Protein AF-A0A958QYK5-F1 (afdb_monomer)

Mean predicted aligned error: 6.29 Å

Solvent-accessible surface area (backbone atoms only — not comparable to full-atom values): 9283 Å² total; per-residue (Å²): 86,61,74,40,81,44,52,81,91,51,65,75,48,73,83,27,44,35,35,39,32,43,35,61,93,49,21,64,56,36,50,57,50,22,58,61,53,71,42,47,59,63,51,57,75,67,54,76,79,84,75,78,52,71,69,56,51,52,52,34,60,76,68,68,54,88,70,70,90,62,78,86,61,58,76,72,71,45,67,45,77,42,82,31,55,90,69,42,63,26,51,29,38,37,34,41,41,82,66,96,46,67,66,59,46,50,51,50,51,49,55,52,39,53,75,68,66,56,61,30,28,31,40,44,34,32,60,92,42,53,70,68,58,49,65,68,65,47,94,70,77,74,48,96,50,53,34,36,40,29,71,33,86,71,75,86,93,130

Secondary structure (DSSP, 8-state):
--EEEEPGGGTT-S--SEEEE--TTT-HHHHHHHHHTTTHHHHHHTPPPPPPPHHHHHHHHHTT--------S-GGGSPEEEE-TTTSSSSEEEEPPP-SSHHHHHHHHHHHHHHTTS--EEEE--TT--HHHHHHH-S-S--SS-EEEE--S-----

Sequence (158 aa):
MAIQKLSQASAFGVGASLWVLPPLQLSAWTRKLDWYLNFQISRANSHPTPKLSPTLNEIVERNGIYSLPLAKSKPEEQPLLISSHTHLPNRMTLILPPFAEGSAWIHSCHDYWDKLGRMSARFFLPATLTIDQFVKDWPEPQSSIEISLVSDMITSQS

Foldseek 3Di:
DDAAEDEPVCQQPADAQEEEEEDPVQFPVVVVVCVLVVVPRVCQLVDAQDDDDPVVVVVCVVVVVVDDVRPPDDSLQDKDKAQCVVRGNHRIYIYHHDDDDQLVVLVVVVVVCVVVPVAAYEYEGGQVDDPVNSQVSRPDPDDPHYYYYYYGPDDDDD

Radius of gyration: 18.16 Å; Cα contacts (8 Å, |Δi|>4): 240; chains: 1; bounding box: 46×37×54 Å

Nearest PDB structures (foldseek):
  5qhw-assembly1_A  TM=5.128E-01  e=7.517E-03  Homo sapiens
  3v2b-assembly1_A-2  TM=5.293E-01  e=2.587E-02  Homo sapiens
  4tle-assembly1_B  TM=3.027E-01  e=1.944E-01  Synechococcus elongatus PCC 7942 = FACHB-805
  6rwo-assembly1_C  TM=5.252E-01  e=2.023E+00  Simian immunodeficiency virus
  8ri0-assembly1_B  TM=4.290E-01  e=9.032E+00  Calditerrivibrio nitroreducens DSM 19672

pLDDT: mean 88.24, std 12.25, range [35.97, 97.88]

Structure (mmCIF, N/CA/C/O backbone):
data_AF-A0A958QYK5-F1
#
_entry.id   AF-A0A958QYK5-F1
#
loop_
_atom_site.group_PDB
_atom_site.id
_atom_site.type_symbol
_atom_site.label_atom_id
_atom_site.label_alt_id
_atom_site.label_comp_id
_atom_site.label_asym_id
_atom_site.label_entity_id
_atom_site.label_seq_id
_atom_site.pdbx_PDB_ins_code
_atom_site.Cartn_x
_atom_site.Cartn_y
_atom_site.Cartn_z
_atom_site.occupancy
_atom_site.B_iso_or_equiv
_atom_site.auth_seq_id
_atom_site.auth_comp_id
_atom_site.auth_asym_id
_atom_site.auth_atom_id
_atom_site.pdbx_PDB_model_num
ATOM 1 N N . MET A 1 1 ? 19.360 -11.226 -4.330 1.00 61.34 1 MET A N 1
ATOM 2 C CA . MET A 1 1 ? 17.986 -10.692 -4.362 1.00 61.34 1 MET A CA 1
ATOM 3 C C . MET A 1 1 ? 17.752 -10.034 -5.710 1.00 61.34 1 MET A C 1
ATOM 5 O O . MET A 1 1 ? 18.585 -9.235 -6.121 1.00 61.34 1 MET A O 1
ATOM 9 N N . ALA A 1 2 ? 16.685 -10.391 -6.423 1.00 74.56 2 ALA A N 1
ATOM 10 C CA . ALA A 1 2 ? 16.354 -9.756 -7.697 1.00 74.56 2 ALA A CA 1
ATOM 11 C C . ALA A 1 2 ? 15.366 -8.611 -7.438 1.00 74.56 2 ALA A C 1
ATOM 13 O O . ALA A 1 2 ? 14.155 -8.799 -7.516 1.00 74.56 2 ALA A O 1
ATOM 14 N N . ILE A 1 3 ? 15.886 -7.431 -7.076 1.00 88.12 3 ILE A N 1
ATOM 15 C CA . ILE A 1 3 ? 15.085 -6.205 -7.144 1.00 88.12 3 ILE A CA 1
ATOM 16 C C . ILE A 1 3 ? 14.898 -5.883 -8.623 1.00 88.12 3 ILE A C 1
ATOM 18 O O . ILE A 1 3 ? 15.850 -5.507 -9.309 1.00 88.12 3 ILE A O 1
ATOM 22 N N . GLN A 1 4 ? 13.672 -6.010 -9.113 1.00 92.31 4 GLN A N 1
ATOM 23 C CA . GLN A 1 4 ? 13.339 -5.651 -10.481 1.00 92.31 4 GLN A CA 1
ATOM 24 C C . GLN A 1 4 ? 12.875 -4.196 -10.543 1.00 92.31 4 GLN A C 1
ATOM 26 O O . GLN A 1 4 ? 11.874 -3.819 -9.935 1.00 92.31 4 GLN A O 1
ATOM 31 N N . LYS A 1 5 ? 13.577 -3.369 -11.318 1.00 93.31 5 LYS A N 1
ATOM 32 C CA . LYS A 1 5 ? 13.107 -2.021 -11.657 1.00 93.31 5 LYS A CA 1
ATOM 33 C C . LYS A 1 5 ? 12.059 -2.146 -12.766 1.00 93.31 5 LYS A C 1
ATOM 35 O O . LYS A 1 5 ? 12.355 -2.692 -13.828 1.00 93.31 5 LYS A O 1
ATOM 40 N N . LEU A 1 6 ? 10.841 -1.669 -12.524 1.00 93.19 6 LEU A N 1
ATOM 41 C CA . LEU A 1 6 ? 9.761 -1.681 -13.507 1.00 93.19 6 LEU A CA 1
ATOM 42 C C . LEU A 1 6 ? 9.593 -0.304 -14.145 1.00 93.19 6 LEU A C 1
ATOM 44 O O . LEU A 1 6 ? 9.638 0.728 -13.478 1.00 93.19 6 LEU A O 1
ATOM 48 N N . SER A 1 7 ? 9.337 -0.305 -15.451 1.00 91.44 7 SER A N 1
ATOM 49 C CA . SER A 1 7 ? 8.900 0.892 -16.168 1.00 91.44 7 SER A CA 1
ATOM 50 C C . SER A 1 7 ? 7.454 1.249 -15.807 1.00 91.44 7 SER A C 1
ATOM 52 O O . SER A 1 7 ? 6.683 0.393 -15.357 1.00 91.44 7 SER A O 1
ATOM 54 N N . GLN A 1 8 ? 7.047 2.488 -16.096 1.00 88.62 8 GLN A N 1
ATOM 55 C CA . GLN A 1 8 ? 5.661 2.932 -15.912 1.00 88.62 8 GLN A CA 1
ATOM 56 C C . GLN A 1 8 ? 4.658 2.084 -16.715 1.00 88.62 8 GLN A C 1
ATOM 58 O O . GLN A 1 8 ? 3.569 1.795 -16.224 1.00 88.62 8 GLN A O 1
ATOM 63 N N . ALA A 1 9 ? 5.034 1.632 -17.918 1.00 89.44 9 ALA A N 1
ATOM 64 C CA . ALA A 1 9 ? 4.184 0.791 -18.764 1.00 89.44 9 ALA A CA 1
ATOM 65 C C . ALA A 1 9 ? 3.915 -0.587 -18.134 1.00 89.44 9 ALA A C 1
ATOM 67 O O . ALA A 1 9 ? 2.830 -1.143 -18.274 1.00 89.44 9 ALA A O 1
ATOM 68 N N . SER A 1 10 ? 4.887 -1.113 -17.387 1.00 92.38 10 SER A N 1
ATOM 69 C CA . SER A 1 10 ? 4.799 -2.394 -16.677 1.00 92.38 10 SER A CA 1
ATOM 70 C C . SER A 1 10 ? 4.311 -2.274 -15.228 1.00 92.38 10 SER A C 1
ATOM 72 O O . SER A 1 10 ? 4.214 -3.286 -14.536 1.00 92.38 10 SER A O 1
ATOM 74 N N . ALA A 1 11 ? 3.999 -1.066 -14.743 1.00 92.75 11 ALA A N 1
ATOM 75 C CA . ALA A 1 11 ? 3.688 -0.817 -13.331 1.00 92.75 11 ALA A CA 1
ATOM 76 C C . ALA A 1 11 ? 2.458 -1.595 -12.827 1.00 92.75 11 ALA A C 1
ATOM 78 O O . ALA A 1 11 ? 2.411 -1.989 -11.662 1.00 92.75 11 ALA A O 1
ATOM 79 N N . PHE A 1 12 ? 1.497 -1.869 -13.714 1.00 92.12 12 PHE A N 1
ATOM 80 C CA . PHE A 1 12 ? 0.303 -2.675 -13.434 1.00 92.12 12 PHE A CA 1
ATOM 81 C C . PHE A 1 12 ? 0.414 -4.116 -13.942 1.00 92.12 12 PHE A C 1
ATOM 83 O O . PHE A 1 12 ? -0.592 -4.807 -14.029 1.00 92.12 12 PHE A O 1
ATOM 90 N N . GLY A 1 13 ? 1.608 -4.588 -14.308 1.00 91.69 13 GLY A N 1
ATOM 91 C CA . GLY A 1 13 ? 1.787 -5.969 -14.754 1.00 91.69 13 GLY A CA 1
ATOM 92 C C . GLY A 1 13 ? 1.446 -6.976 -13.653 1.00 91.69 13 GLY A C 1
ATOM 93 O O . GLY A 1 13 ? 1.528 -6.664 -12.464 1.00 91.69 13 GLY A O 1
ATOM 94 N N . VAL A 1 14 ? 1.115 -8.207 -14.025 1.00 89.31 14 VAL A N 1
ATOM 95 C CA . VAL A 1 14 ? 1.026 -9.326 -13.070 1.00 89.31 14 VAL A CA 1
ATOM 96 C C . VAL A 1 14 ? 2.390 -9.590 -12.401 1.00 89.31 14 VAL A C 1
ATOM 98 O O . VAL A 1 14 ? 3.417 -9.109 -12.878 1.00 89.31 14 VAL A O 1
ATOM 101 N N . GLY A 1 15 ? 2.408 -10.326 -11.284 1.00 87.44 15 GLY A N 1
ATOM 102 C CA . GLY A 1 15 ? 3.648 -10.849 -10.675 1.00 87.44 15 GLY A CA 1
ATOM 103 C C . GLY A 1 15 ? 3.866 -10.516 -9.195 1.00 87.44 15 GLY A C 1
ATOM 104 O O . GLY A 1 15 ? 4.636 -11.195 -8.525 1.00 87.44 15 GLY A O 1
ATOM 105 N N . ALA A 1 16 ? 3.148 -9.538 -8.636 1.00 94.88 16 ALA A N 1
ATOM 106 C CA . ALA A 1 16 ? 3.248 -9.198 -7.214 1.00 94.88 16 ALA A CA 1
ATOM 107 C C . ALA A 1 16 ? 1.912 -9.400 -6.494 1.00 94.88 16 ALA A C 1
ATOM 109 O O . ALA A 1 16 ? 0.892 -8.844 -6.897 1.00 94.88 16 ALA A O 1
ATOM 110 N N . SER A 1 17 ? 1.930 -10.175 -5.409 1.00 96.38 17 SER A N 1
ATOM 111 C CA . SER A 1 17 ? 0.746 -10.442 -4.586 1.00 96.38 17 SER A CA 1
ATOM 112 C C . SER A 1 17 ? 0.382 -9.249 -3.702 1.00 96.38 17 SER A C 1
ATOM 114 O O . SER A 1 17 ? -0.802 -8.966 -3.517 1.00 96.38 17 SER A O 1
ATOM 116 N N . LEU A 1 18 ? 1.388 -8.537 -3.192 1.00 97.56 18 LEU A N 1
ATOM 117 C CA . LEU A 1 18 ? 1.241 -7.343 -2.364 1.00 97.56 18 LEU A CA 1
ATOM 118 C C . LEU A 1 18 ? 1.701 -6.112 -3.140 1.00 97.56 18 LEU A C 1
ATOM 120 O O . LEU A 1 18 ? 2.822 -6.083 -3.643 1.00 97.56 18 LEU A O 1
ATOM 124 N N . TRP A 1 19 ? 0.871 -5.076 -3.211 1.00 97.81 19 TRP A N 1
ATOM 125 C CA . TRP A 1 19 ? 1.314 -3.754 -3.666 1.00 97.81 19 TRP A CA 1
ATOM 126 C C . TRP A 1 19 ? 1.407 -2.822 -2.470 1.00 97.81 19 TRP A C 1
ATOM 128 O O . TRP A 1 19 ? 0.460 -2.739 -1.698 1.00 97.81 19 TRP A O 1
ATOM 138 N N . VAL A 1 20 ? 2.531 -2.133 -2.312 1.00 97.88 20 VAL A N 1
ATOM 139 C CA . VAL A 1 20 ? 2.757 -1.195 -1.210 1.00 97.88 20 VAL A CA 1
ATOM 140 C C . VAL A 1 20 ? 2.840 0.214 -1.769 1.00 97.88 20 VAL A C 1
ATOM 142 O O . VAL A 1 20 ? 3.624 0.483 -2.683 1.00 97.88 20 VAL A O 1
ATOM 145 N N . LEU A 1 21 ? 2.003 1.094 -1.227 1.00 97.12 21 LEU A N 1
ATOM 146 C CA . LEU A 1 21 ? 1.820 2.468 -1.668 1.00 97.12 21 LEU A CA 1
ATOM 147 C C . LEU A 1 21 ? 2.116 3.450 -0.527 1.00 97.12 21 LEU A C 1
ATOM 149 O O . LEU A 1 21 ? 1.786 3.179 0.633 1.00 97.12 21 LEU A O 1
ATOM 153 N N . PRO A 1 22 ? 2.689 4.619 -0.837 1.00 96.12 22 PRO A N 1
ATOM 154 C CA . PRO A 1 22 ? 2.772 5.731 0.094 1.00 96.12 22 PRO A CA 1
ATOM 155 C C . PRO A 1 22 ? 1.404 6.436 0.201 1.00 96.12 22 PRO A C 1
ATOM 157 O O . PRO A 1 22 ? 0.505 6.183 -0.614 1.00 96.12 22 PRO A O 1
ATOM 160 N N . PRO A 1 23 ? 1.246 7.362 1.162 1.00 93.88 23 PRO A N 1
ATOM 161 C CA . PRO A 1 23 ? 0.055 8.194 1.285 1.00 93.88 23 PRO A CA 1
ATOM 162 C C . PRO A 1 23 ? -0.322 8.916 -0.012 1.00 93.88 23 PRO A C 1
ATOM 164 O O . PRO A 1 23 ? 0.529 9.274 -0.830 1.00 93.88 23 PRO A O 1
ATOM 167 N N . LEU A 1 24 ? -1.617 9.197 -0.162 1.00 92.88 24 LEU A N 1
ATOM 168 C CA . LEU A 1 24 ? -2.210 9.772 -1.373 1.00 92.88 24 LEU A CA 1
ATOM 169 C C . LEU A 1 24 ? -1.601 11.130 -1.766 1.00 92.88 24 LEU A C 1
ATOM 171 O O . LEU A 1 24 ? -1.513 11.453 -2.949 1.00 92.88 24 LEU A O 1
ATOM 175 N N . GLN A 1 25 ? -1.145 11.906 -0.785 1.00 91.62 25 GLN A N 1
ATOM 176 C CA . GLN A 1 25 ? -0.534 13.222 -0.976 1.00 91.62 25 GLN A CA 1
ATOM 177 C C . GLN A 1 25 ? 0.910 13.141 -1.494 1.00 91.62 25 GLN A C 1
ATOM 179 O O . GLN A 1 25 ? 1.402 14.110 -2.064 1.00 91.62 25 GLN A O 1
ATOM 184 N N . LEU A 1 26 ? 1.582 11.999 -1.311 1.00 91.81 26 LEU A N 1
ATOM 185 C CA . LEU A 1 26 ? 3.013 11.828 -1.588 1.00 91.81 26 LEU A CA 1
ATOM 186 C C . LEU A 1 26 ? 3.302 11.050 -2.879 1.00 91.81 26 LEU A C 1
ATOM 188 O O . LEU A 1 26 ? 4.470 10.867 -3.227 1.00 91.81 26 LEU A O 1
ATOM 192 N N . SER A 1 27 ? 2.268 10.578 -3.586 1.00 93.25 27 SER A N 1
ATOM 193 C CA . SER A 1 27 ? 2.451 9.830 -4.832 1.00 93.25 27 SER A CA 1
ATOM 194 C C . SER A 1 27 ? 1.340 10.033 -5.855 1.00 93.25 27 SER A C 1
ATOM 196 O O . SER A 1 27 ? 0.140 9.969 -5.562 1.00 93.25 27 SER A O 1
ATOM 198 N N . ALA A 1 28 ? 1.747 10.230 -7.110 1.00 93.62 28 ALA A N 1
ATOM 199 C CA . ALA A 1 28 ? 0.831 10.207 -8.244 1.00 93.62 28 ALA A CA 1
ATOM 200 C C . ALA A 1 28 ? 0.275 8.796 -8.500 1.00 93.62 28 ALA A C 1
ATOM 202 O O . ALA A 1 28 ? -0.905 8.659 -8.842 1.00 93.62 28 ALA A O 1
ATOM 203 N N . TRP A 1 29 ? 1.078 7.751 -8.274 1.00 94.69 29 TRP A N 1
ATOM 204 C CA . TRP A 1 29 ? 0.613 6.367 -8.372 1.00 94.69 29 TRP A CA 1
ATOM 205 C C . TRP A 1 29 ? -0.513 6.055 -7.404 1.00 94.69 29 TRP A C 1
ATOM 207 O O . TRP A 1 29 ? -1.507 5.476 -7.836 1.00 94.69 29 TRP A O 1
ATOM 217 N N . THR A 1 30 ? -0.410 6.474 -6.140 1.00 95.38 30 THR A N 1
ATOM 218 C CA . THR A 1 30 ? -1.472 6.222 -5.156 1.00 95.38 30 THR A CA 1
ATOM 219 C C . THR A 1 30 ? -2.797 6.833 -5.608 1.00 95.38 30 THR A C 1
ATOM 221 O O . THR A 1 30 ? -3.818 6.156 -5.566 1.00 95.38 30 THR A O 1
ATOM 224 N N . ARG A 1 31 ? -2.791 8.065 -6.139 1.00 95.44 31 ARG A N 1
ATOM 225 C CA . ARG A 1 31 ? -4.000 8.709 -6.693 1.00 95.44 31 ARG A CA 1
ATOM 226 C C . ARG A 1 31 ? -4.584 7.944 -7.880 1.00 95.44 31 ARG A C 1
ATOM 228 O O . ARG A 1 31 ? -5.794 7.749 -7.958 1.00 95.44 31 ARG A O 1
ATOM 235 N N . LYS A 1 32 ? -3.729 7.493 -8.800 1.00 95.56 32 LYS A N 1
ATOM 236 C CA . LYS A 1 32 ? -4.154 6.711 -9.969 1.00 95.56 32 LYS A CA 1
ATOM 237 C C . LYS A 1 32 ? -4.724 5.349 -9.559 1.00 95.56 32 LYS A C 1
ATOM 239 O O . LYS A 1 32 ? -5.749 4.933 -10.084 1.00 95.56 32 LYS A O 1
ATOM 244 N N . LEU A 1 33 ? -4.077 4.668 -8.618 1.00 95.31 33 LEU A N 1
ATOM 245 C CA . LEU A 1 33 ? -4.526 3.386 -8.074 1.00 95.31 33 LEU A CA 1
ATOM 246 C C . LEU A 1 33 ? -5.822 3.513 -7.288 1.00 95.31 33 LEU A C 1
ATOM 248 O O . LEU A 1 33 ? -6.668 2.633 -7.392 1.00 95.31 33 LEU A O 1
ATOM 252 N N . ASP A 1 34 ? -6.004 4.611 -6.562 1.00 96.81 34 ASP A N 1
ATOM 253 C CA . ASP A 1 34 ? -7.246 4.867 -5.845 1.00 96.81 34 ASP A CA 1
ATOM 254 C C . ASP A 1 34 ? -8.440 4.937 -6.803 1.00 96.81 34 ASP A C 1
ATOM 256 O O . ASP A 1 34 ? -9.480 4.346 -6.530 1.00 96.81 34 ASP A O 1
ATOM 260 N N . TRP A 1 35 ? -8.273 5.555 -7.979 1.00 95.94 35 TRP A N 1
ATOM 261 C CA . TRP A 1 35 ? -9.304 5.547 -9.021 1.00 95.94 35 TRP A CA 1
ATOM 262 C C . TRP A 1 35 ? -9.682 4.119 -9.453 1.00 95.94 35 TRP A C 1
ATOM 264 O O . TRP A 1 35 ? -10.865 3.781 -9.486 1.00 95.94 35 TRP A O 1
ATOM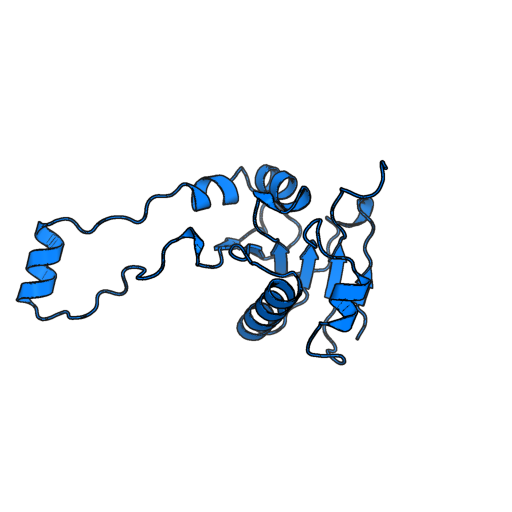 274 N N . TYR A 1 36 ? -8.694 3.249 -9.705 1.00 95.75 36 TYR A N 1
ATOM 275 C CA . TYR A 1 36 ? -8.943 1.837 -10.042 1.00 95.75 36 T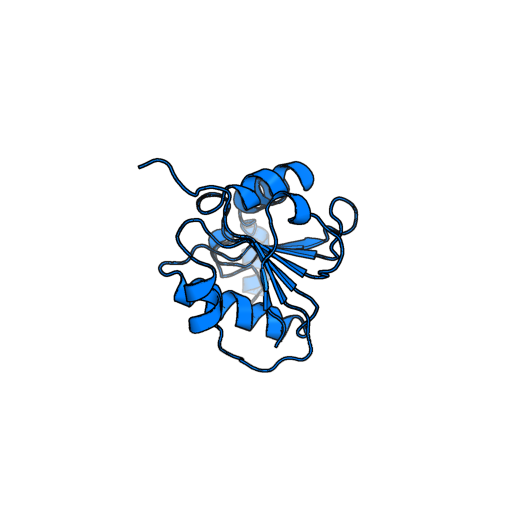YR A CA 1
ATOM 276 C C . TYR A 1 36 ? -9.583 1.050 -8.894 1.00 95.75 36 TYR A C 1
ATOM 278 O O . TYR A 1 36 ? -10.374 0.141 -9.129 1.00 95.75 36 TYR A O 1
ATOM 286 N N . LEU A 1 37 ? -9.277 1.422 -7.652 1.00 95.75 37 LEU A N 1
ATOM 287 C CA . LEU A 1 37 ? -9.886 0.876 -6.442 1.00 95.75 37 LEU A CA 1
ATOM 288 C C . LEU A 1 37 ? -11.207 1.570 -6.082 1.00 95.75 37 LEU A C 1
ATOM 290 O O . LEU A 1 37 ? -11.656 1.478 -4.941 1.00 95.75 37 LEU A O 1
ATOM 294 N N . ASN A 1 38 ? -11.846 2.267 -7.028 1.00 95.81 38 ASN A N 1
ATOM 295 C CA . ASN A 1 38 ? -13.113 2.966 -6.822 1.00 95.81 38 ASN A CA 1
ATOM 296 C C . ASN A 1 38 ? -13.077 3.911 -5.601 1.00 95.81 38 ASN A C 1
ATOM 298 O O . ASN A 1 38 ? -13.960 3.894 -4.738 1.00 95.81 38 ASN A O 1
ATOM 302 N N . PHE A 1 39 ? -12.008 4.694 -5.485 1.00 95.69 39 PHE A N 1
ATOM 303 C CA . PHE A 1 39 ? -11.772 5.679 -4.428 1.00 95.69 39 PHE A CA 1
ATOM 304 C C . PHE A 1 39 ? -11.839 5.111 -3.000 1.00 95.69 39 PHE A C 1
ATOM 306 O O . PHE A 1 39 ? -12.269 5.792 -2.063 1.00 95.69 39 PHE A O 1
ATOM 313 N N . GLN A 1 40 ? -11.507 3.830 -2.811 1.00 94.62 40 GLN A N 1
ATOM 314 C CA . GLN A 1 40 ? -11.522 3.199 -1.490 1.00 94.62 40 GLN 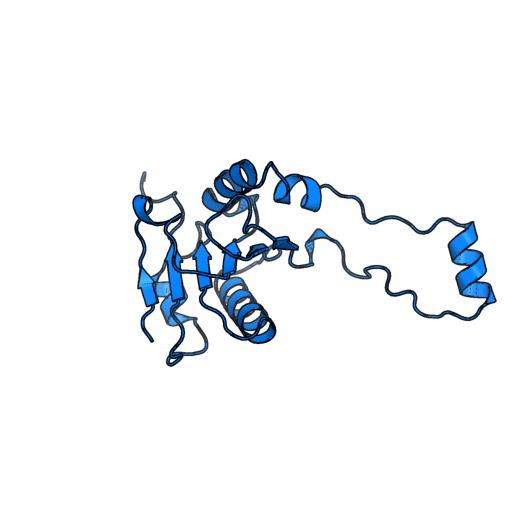A CA 1
ATOM 315 C C . GLN A 1 40 ? -10.498 3.822 -0.532 1.00 94.62 40 GLN A C 1
ATOM 317 O O . GLN A 1 40 ? -10.815 3.985 0.644 1.00 94.62 40 GLN A O 1
ATOM 322 N N . ILE A 1 41 ? -9.321 4.231 -1.016 1.00 93.94 41 ILE A N 1
ATOM 323 C CA .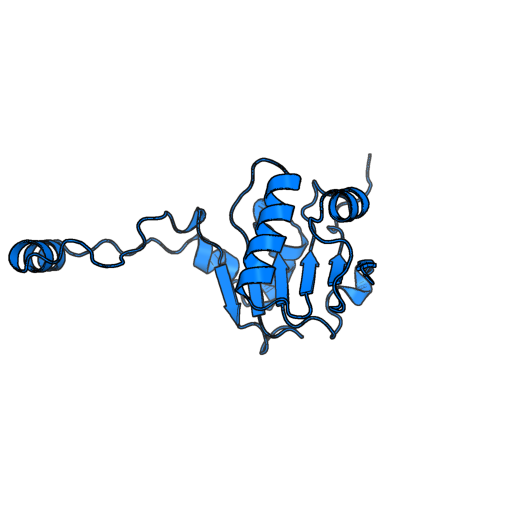 ILE A 1 41 ? -8.266 4.844 -0.194 1.00 93.94 41 ILE A CA 1
ATOM 324 C C . ILE A 1 41 ? -8.726 6.226 0.280 1.00 93.94 41 ILE A C 1
ATOM 326 O O . ILE A 1 41 ? -8.691 6.513 1.476 1.00 93.94 41 ILE A O 1
ATOM 330 N N . SER A 1 42 ? -9.227 7.069 -0.630 1.00 93.56 42 SER A N 1
ATOM 331 C CA . SER A 1 42 ? -9.740 8.401 -0.271 1.00 93.56 42 SER A CA 1
ATOM 332 C C . SER A 1 42 ? -10.902 8.339 0.725 1.00 93.56 42 SER A C 1
ATOM 334 O O . SER A 1 42 ? -10.955 9.126 1.676 1.00 93.56 42 SER A O 1
ATOM 336 N N . ARG A 1 43 ? -11.829 7.388 0.539 1.00 92.25 43 ARG A N 1
ATOM 337 C CA . ARG A 1 43 ? -12.966 7.194 1.452 1.00 92.25 43 ARG A CA 1
ATOM 338 C C . ARG A 1 43 ? -12.524 6.703 2.824 1.00 92.25 43 ARG A C 1
ATOM 340 O O . ARG A 1 43 ? -13.027 7.211 3.820 1.00 92.25 43 ARG A O 1
ATOM 347 N N . ALA A 1 44 ? -11.580 5.765 2.877 1.00 89.44 44 ALA A N 1
ATOM 348 C CA . ALA A 1 44 ? -11.033 5.267 4.134 1.00 89.44 44 ALA A CA 1
ATOM 349 C C . ALA A 1 44 ? -10.339 6.382 4.932 1.00 89.44 44 ALA A C 1
ATOM 351 O O . ALA A 1 44 ? -10.613 6.533 6.118 1.00 89.44 44 ALA A O 1
ATOM 352 N N . ASN A 1 45 ? -9.538 7.225 4.272 1.00 85.81 45 ASN A N 1
ATOM 353 C CA . ASN A 1 45 ? -8.866 8.359 4.920 1.00 85.81 45 ASN A CA 1
ATOM 354 C C . ASN A 1 45 ? -9.839 9.410 5.475 1.00 85.81 45 ASN A C 1
ATOM 356 O O . ASN A 1 45 ? -9.517 10.104 6.433 1.00 85.81 45 ASN A O 1
ATOM 360 N N . SER A 1 46 ? -11.023 9.540 4.873 1.00 84.56 46 SER A N 1
ATOM 361 C CA . SER A 1 46 ? -12.050 10.495 5.309 1.00 84.56 46 SER A CA 1
ATOM 362 C C . SER A 1 46 ? -13.017 9.900 6.337 1.00 84.56 46 SER A C 1
ATOM 364 O O . SER A 1 46 ? -13.909 10.603 6.815 1.00 84.56 46 SER A O 1
ATOM 366 N N . HIS A 1 47 ? -12.897 8.606 6.653 1.00 82.12 47 HIS A N 1
ATOM 367 C CA . HIS A 1 47 ? -13.841 7.931 7.529 1.00 82.12 47 HIS A CA 1
ATOM 368 C C . HIS A 1 47 ? -13.602 8.363 8.984 1.00 82.12 47 HIS A C 1
ATOM 370 O O . HIS A 1 47 ? -12.531 8.100 9.535 1.00 82.12 47 HIS A O 1
ATOM 376 N N . PRO A 1 48 ? -14.584 8.993 9.653 1.00 77.56 48 PRO A N 1
ATOM 377 C CA . PRO A 1 48 ? -14.425 9.362 11.050 1.00 77.56 48 PRO A CA 1
ATOM 378 C C . PRO A 1 48 ? -14.345 8.101 11.912 1.00 77.56 48 PRO A C 1
ATOM 380 O O . PRO A 1 48 ? -15.102 7.148 11.705 1.00 77.56 48 PRO A O 1
ATOM 383 N N . THR A 1 49 ? -13.461 8.087 12.911 1.00 76.50 49 THR A N 1
ATOM 384 C CA . THR A 1 49 ? -13.490 7.022 13.918 1.00 76.50 49 THR A CA 1
ATOM 385 C C . THR A 1 49 ? -14.840 7.081 14.630 1.00 76.50 49 THR A C 1
ATOM 387 O O . THR A 1 49 ? -15.201 8.148 15.144 1.00 76.50 49 THR A O 1
ATOM 390 N N . PRO A 1 50 ? -15.605 5.979 14.674 1.00 75.69 50 PRO A N 1
ATOM 391 C CA . PRO A 1 50 ? -16.869 5.969 15.388 1.00 75.69 50 PRO A CA 1
ATOM 392 C C . PRO A 1 50 ? -16.610 6.294 16.860 1.00 75.69 50 PRO A C 1
ATOM 394 O O . PRO A 1 50 ? -15.815 5.637 17.531 1.00 75.69 50 PRO A O 1
ATOM 397 N N . LYS A 1 51 ? -17.276 7.336 17.361 1.00 80.75 51 LYS A N 1
ATOM 398 C CA . LYS A 1 51 ? -17.288 7.641 18.792 1.00 80.75 51 LYS A CA 1
ATOM 399 C C . LYS A 1 51 ? -18.265 6.684 19.465 1.00 80.75 51 LYS A C 1
ATOM 401 O O . LYS A 1 51 ? -19.376 6.501 18.967 1.00 80.75 51 LYS A O 1
ATOM 406 N N . LEU A 1 52 ? -17.866 6.085 20.586 1.00 83.56 52 LEU A N 1
ATOM 407 C CA . LEU A 1 52 ? -18.800 5.319 21.409 1.00 83.56 52 LEU A CA 1
ATOM 408 C C . LEU A 1 52 ? -19.972 6.209 21.826 1.00 83.56 52 LEU A C 1
ATOM 410 O O . LEU A 1 52 ? -19.778 7.371 22.196 1.00 83.56 52 LEU A O 1
ATOM 414 N N . SER A 1 53 ? -21.184 5.655 21.788 1.00 88.62 53 SER A N 1
ATOM 415 C CA . SER A 1 53 ? -22.336 6.344 22.359 1.00 88.62 53 SER A CA 1
ATOM 416 C C . SER A 1 53 ? -22.160 6.478 23.880 1.00 88.62 53 SER A C 1
ATOM 418 O O . SER A 1 53 ? -21.554 5.598 24.501 1.00 88.62 53 SER A O 1
ATOM 420 N N . PRO A 1 54 ? -22.704 7.537 24.508 1.00 89.12 54 PRO A N 1
ATOM 421 C CA . PRO A 1 54 ? -22.635 7.708 25.961 1.00 89.12 54 PRO A CA 1
ATOM 422 C C . PRO A 1 54 ? -23.158 6.482 26.719 1.00 89.12 54 PRO A C 1
ATOM 424 O O . PRO A 1 54 ? -22.524 6.005 27.651 1.00 89.12 54 PRO A O 1
ATOM 427 N N . THR A 1 55 ? -24.255 5.893 26.235 1.00 91.50 55 THR A N 1
ATOM 428 C CA . THR A 1 55 ? -24.857 4.686 26.8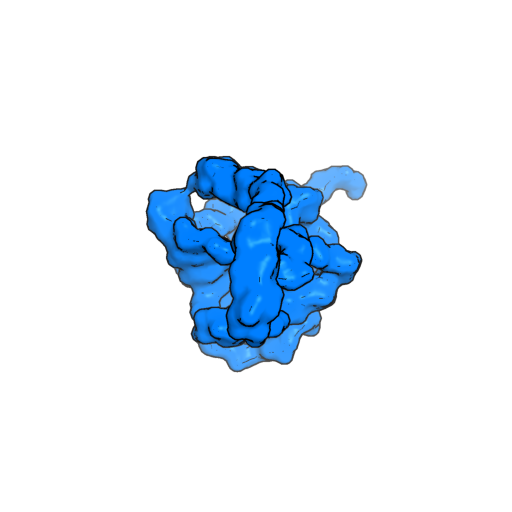13 1.00 91.50 55 THR A CA 1
ATOM 429 C C . THR A 1 55 ? -23.913 3.484 26.782 1.00 91.50 55 THR A C 1
ATOM 431 O O . THR A 1 55 ? -23.844 2.735 27.752 1.00 91.50 55 THR A O 1
ATOM 434 N N . LEU A 1 56 ? -23.171 3.284 25.686 1.00 86.56 56 LEU A N 1
ATOM 435 C CA . LEU A 1 56 ? -22.191 2.198 25.603 1.00 86.56 56 LEU A CA 1
ATOM 436 C C . LEU A 1 56 ? -21.002 2.441 26.533 1.00 86.56 56 LEU A C 1
ATOM 438 O O . LEU A 1 56 ? -20.565 1.493 27.177 1.00 86.56 56 LEU A O 1
ATOM 442 N N . ASN A 1 57 ? -20.517 3.684 26.644 1.00 87.06 57 ASN A N 1
ATOM 443 C CA . ASN A 1 57 ? -19.469 4.034 27.610 1.00 87.06 57 ASN A CA 1
ATOM 444 C C . ASN A 1 57 ? -19.895 3.690 29.044 1.00 87.06 57 ASN A C 1
ATOM 446 O O . ASN A 1 57 ? -19.157 3.005 29.745 1.00 87.06 57 ASN A O 1
ATOM 450 N N . GLU A 1 58 ? -21.112 4.060 29.451 1.00 89.69 58 GLU A N 1
ATOM 451 C CA . GLU A 1 58 ? -21.625 3.735 30.789 1.00 89.69 58 GLU A CA 1
ATOM 452 C C . GLU A 1 58 ? -21.712 2.224 31.041 1.00 89.69 58 GLU A C 1
ATOM 454 O O . GLU A 1 58 ? -21.383 1.752 32.128 1.00 89.69 58 GLU A O 1
ATOM 459 N N . ILE A 1 59 ? -22.158 1.443 30.050 1.00 89.44 59 ILE A N 1
ATOM 460 C CA . ILE A 1 59 ? -22.227 -0.020 30.169 1.00 89.44 59 ILE A CA 1
ATOM 461 C C . ILE A 1 59 ? -20.817 -0.604 30.325 1.00 89.44 59 ILE A C 1
ATOM 463 O O . ILE A 1 59 ? -20.607 -1.472 31.169 1.00 89.44 59 ILE A O 1
ATOM 467 N N . VAL A 1 60 ? -19.851 -0.129 29.540 1.00 87.88 60 VAL A N 1
ATOM 468 C CA . VAL A 1 60 ? -18.449 -0.573 29.585 1.00 87.88 60 VAL A CA 1
ATOM 469 C C . VAL A 1 60 ? -17.825 -0.276 30.949 1.00 87.88 60 VAL A C 1
ATOM 471 O O . VAL A 1 60 ? -17.225 -1.169 31.550 1.00 87.88 60 VAL A O 1
ATOM 474 N N . GLU A 1 61 ? -18.038 0.934 31.470 1.00 86.88 61 GLU A N 1
ATOM 475 C CA . GLU A 1 61 ? -17.565 1.359 32.791 1.00 86.88 61 GLU A CA 1
ATOM 476 C C . GLU A 1 61 ? -18.204 0.539 33.919 1.00 86.88 61 GLU A C 1
ATOM 478 O O . GLU A 1 61 ? -17.492 0.022 34.781 1.00 86.88 61 GLU A O 1
ATOM 483 N N . ARG A 1 62 ? -19.531 0.335 33.890 1.00 90.31 62 ARG A N 1
ATOM 484 C CA . ARG A 1 62 ? -20.249 -0.452 34.912 1.00 90.31 62 ARG A CA 1
ATOM 485 C C . ARG A 1 62 ? -19.824 -1.917 34.956 1.00 90.31 62 ARG A C 1
ATOM 487 O O . ARG A 1 62 ? -19.861 -2.520 36.022 1.00 90.31 62 ARG A O 1
ATOM 494 N N . ASN A 1 63 ? -19.447 -2.491 33.815 1.00 92.25 63 ASN A N 1
ATOM 495 C CA . ASN A 1 63 ? -19.025 -3.890 33.726 1.00 92.25 63 ASN A CA 1
ATOM 496 C C . ASN A 1 63 ? -17.512 -4.080 33.932 1.00 92.25 63 ASN A C 1
ATOM 498 O O . ASN A 1 63 ? -17.023 -5.197 33.785 1.00 92.25 63 ASN A O 1
ATOM 502 N N . GLY A 1 64 ? -16.758 -3.018 34.251 1.00 84.12 64 GLY A N 1
ATOM 503 C CA . GLY A 1 64 ? -15.309 -3.111 34.452 1.00 84.12 64 GLY A CA 1
ATOM 504 C C . GLY A 1 64 ? -14.559 -3.569 33.198 1.00 84.12 64 GLY A C 1
ATOM 505 O O . GLY A 1 64 ? -13.502 -4.191 33.292 1.00 84.12 64 GLY A O 1
ATOM 506 N N . ILE A 1 65 ? -15.099 -3.298 32.005 1.00 83.19 65 ILE A N 1
ATOM 507 C CA . ILE A 1 65 ? -14.424 -3.606 30.744 1.00 83.19 65 ILE A CA 1
ATOM 508 C C . ILE A 1 65 ? -13.418 -2.478 30.495 1.00 83.19 65 ILE A C 1
ATOM 510 O O . ILE A 1 65 ? -13.689 -1.509 29.795 1.00 83.19 65 ILE A O 1
ATOM 514 N N . TYR A 1 66 ? -12.232 -2.593 31.094 1.00 68.31 66 TYR A N 1
ATOM 515 C CA . TYR A 1 66 ? -11.194 -1.552 31.043 1.00 68.31 66 TYR A CA 1
ATOM 516 C C . TYR A 1 66 ? -10.548 -1.367 29.659 1.00 68.31 66 TYR A C 1
ATOM 518 O O . TYR A 1 66 ? -9.768 -0.436 29.451 1.00 68.31 66 TYR A O 1
ATOM 526 N N . SER A 1 67 ? -10.859 -2.228 28.687 1.00 64.06 67 SER A N 1
ATOM 527 C CA . SER A 1 67 ? -10.396 -2.051 27.314 1.00 64.06 67 SER A CA 1
ATOM 528 C C . SER A 1 67 ? -11.341 -2.692 26.308 1.00 64.06 67 SER A C 1
ATOM 530 O O . SER A 1 67 ? -11.248 -3.886 26.019 1.00 64.06 67 SER A O 1
ATOM 532 N N . LEU A 1 68 ? -12.203 -1.881 25.701 1.00 67.31 68 LEU A N 1
ATOM 533 C CA . LEU A 1 68 ? -12.651 -2.208 24.356 1.00 67.31 68 LEU A CA 1
ATOM 534 C C . LEU A 1 68 ? -11.489 -1.905 23.402 1.00 67.31 68 LEU A C 1
ATOM 536 O O . LEU A 1 68 ? -10.866 -0.846 23.537 1.00 67.31 68 LEU A O 1
ATOM 540 N N . PRO A 1 69 ? -11.180 -2.784 22.435 1.00 63.84 69 PRO A N 1
ATOM 541 C CA . PRO A 1 69 ? -10.224 -2.503 21.371 1.00 63.84 69 PRO A CA 1
ATOM 542 C C . PRO A 1 69 ? -10.844 -1.520 20.368 1.00 63.84 69 PRO A C 1
ATOM 544 O O . PRO A 1 69 ? -10.921 -1.774 19.172 1.00 63.84 69 PRO A O 1
ATOM 547 N N . LEU A 1 70 ? -11.337 -0.386 20.858 1.00 62.81 70 LEU A N 1
ATOM 548 C CA . LEU A 1 70 ? -11.587 0.764 20.011 1.00 62.81 70 LEU A CA 1
ATOM 549 C C . LEU A 1 70 ? -10.220 1.264 19.599 1.00 62.81 70 LEU A C 1
ATOM 551 O O . LEU A 1 70 ? -9.336 1.385 20.449 1.00 62.81 70 LEU A O 1
ATOM 555 N N . ALA A 1 71 ? -10.038 1.477 18.299 1.00 58.56 71 ALA A N 1
ATOM 556 C CA . ALA A 1 71 ? -8.794 1.971 17.737 1.00 58.56 71 ALA A CA 1
ATOM 557 C C . ALA A 1 71 ? -8.321 3.184 18.554 1.00 58.56 71 ALA A C 1
ATOM 559 O O . ALA A 1 71 ? -8.898 4.266 18.479 1.00 58.56 71 ALA A O 1
ATOM 560 N N . LYS A 1 72 ? -7.312 2.963 19.406 1.00 57.78 72 LYS A N 1
ATOM 561 C CA . LYS A 1 72 ? -6.702 4.016 20.229 1.00 57.78 72 LYS A CA 1
ATOM 562 C C . LYS A 1 72 ? -5.889 4.968 19.360 1.00 57.78 72 LYS A C 1
ATOM 564 O O . LYS A 1 72 ? -5.675 6.113 19.737 1.00 57.78 72 LYS A O 1
ATOM 569 N N . SER A 1 73 ? -5.430 4.474 18.216 1.00 64.06 73 SER A N 1
ATOM 570 C CA . SER A 1 73 ? -4.694 5.243 17.226 1.00 64.06 73 SER A CA 1
ATOM 571 C C . SER A 1 73 ? -5.660 6.016 16.347 1.00 64.06 73 SER A C 1
ATOM 573 O O . SER A 1 73 ? -6.756 5.544 16.023 1.00 64.06 73 SER A O 1
ATOM 575 N N . LYS A 1 74 ? -5.221 7.191 15.910 1.00 73.12 74 LYS A N 1
ATOM 576 C CA . LYS A 1 74 ? -5.947 7.921 14.883 1.00 73.12 74 LYS A CA 1
ATOM 577 C C . LYS A 1 74 ? -5.922 7.100 13.583 1.00 73.12 74 LYS A C 1
ATOM 579 O O . LYS A 1 74 ? -4.895 6.484 13.293 1.00 73.12 74 LYS A O 1
ATOM 584 N N . PRO A 1 75 ? -7.004 7.083 12.786 1.00 72.56 75 PRO A N 1
ATOM 585 C CA . PRO A 1 75 ? -7.039 6.352 11.517 1.00 72.56 75 PRO A CA 1
ATOM 586 C C . PRO A 1 75 ? -5.877 6.713 10.586 1.00 72.56 75 PRO A C 1
ATOM 588 O O . PRO A 1 75 ? -5.343 5.849 9.905 1.00 72.56 75 PRO A O 1
ATOM 591 N N . GLU A 1 76 ? -5.444 7.975 10.620 1.00 77.00 76 GLU A N 1
ATOM 592 C CA . GLU A 1 76 ? -4.318 8.513 9.845 1.00 77.00 76 GLU A CA 1
ATOM 593 C C . GLU A 1 76 ? -2.944 7.914 10.199 1.00 77.00 76 GLU A C 1
ATOM 595 O O . GLU A 1 76 ? -2.008 8.023 9.410 1.00 77.00 76 GLU A O 1
ATOM 600 N N . GLU A 1 77 ? -2.816 7.266 11.358 1.00 83.94 77 GLU A N 1
ATOM 601 C CA . GLU A 1 77 ? -1.571 6.653 11.841 1.00 83.94 77 GLU A CA 1
ATOM 602 C C . GLU A 1 77 ? -1.518 5.143 11.576 1.00 83.94 77 GLU A C 1
ATOM 604 O O . GLU A 1 77 ? -0.481 4.510 11.786 1.00 83.94 77 GLU A O 1
ATOM 609 N N . GLN A 1 78 ? -2.624 4.541 11.133 1.00 87.81 78 GLN A N 1
ATOM 610 C CA . GLN A 1 78 ? -2.697 3.106 10.885 1.00 87.81 78 GLN A CA 1
ATOM 611 C C . GLN A 1 78 ? -2.495 2.792 9.399 1.00 87.81 78 GLN A C 1
ATOM 613 O O . GLN A 1 78 ? -2.976 3.523 8.533 1.00 87.81 78 GLN A O 1
ATOM 618 N N . PRO A 1 79 ? -1.803 1.687 9.071 1.00 93.81 79 PRO A N 1
ATOM 619 C CA . PRO A 1 79 ? -1.748 1.206 7.701 1.00 93.81 79 PRO A CA 1
ATOM 620 C C . PRO A 1 79 ? -3.144 0.776 7.236 1.00 93.81 79 PRO A C 1
ATOM 622 O O . PRO A 1 79 ? -3.893 0.127 7.969 1.00 93.81 79 PRO A O 1
ATOM 625 N N . LEU A 1 80 ? -3.468 1.068 5.983 1.00 94.69 80 LEU A N 1
ATOM 626 C CA . LEU A 1 80 ? -4.703 0.620 5.351 1.00 94.69 80 LEU A CA 1
ATOM 627 C C . LEU A 1 80 ? -4.402 -0.563 4.431 1.00 94.69 80 LEU A C 1
ATOM 629 O O . LEU A 1 80 ? -3.617 -0.439 3.493 1.00 94.69 80 LEU A O 1
ATOM 633 N N . LEU A 1 81 ? -5.049 -1.702 4.674 1.00 96.50 81 LEU A N 1
ATOM 634 C CA . LEU A 1 81 ? -4.948 -2.886 3.824 1.00 96.50 81 LEU A CA 1
ATOM 635 C C . LEU A 1 81 ? -6.258 -3.101 3.062 1.00 96.50 81 LEU A C 1
ATOM 637 O O . LEU A 1 81 ? -7.321 -3.248 3.662 1.00 96.50 81 LEU A O 1
ATOM 641 N N . ILE A 1 82 ? -6.174 -3.151 1.735 1.00 95.94 82 ILE A N 1
ATOM 642 C CA . ILE A 1 82 ? -7.313 -3.315 0.830 1.00 95.94 82 ILE A CA 1
ATOM 643 C C . ILE A 1 82 ? -7.150 -4.622 0.059 1.00 95.94 82 ILE A C 1
ATOM 645 O O . ILE A 1 82 ? -6.119 -4.856 -0.568 1.00 95.94 82 ILE A O 1
ATOM 649 N N . SER A 1 83 ? -8.182 -5.465 0.045 1.00 96.38 83 SER A N 1
ATOM 650 C CA . SER A 1 83 ? -8.245 -6.601 -0.881 1.00 96.38 83 SER A CA 1
ATOM 651 C C . SER A 1 83 ? -8.540 -6.095 -2.294 1.00 96.38 83 SER A C 1
ATOM 653 O O . SER A 1 83 ? -9.646 -5.633 -2.567 1.00 96.38 83 SER A O 1
ATOM 655 N N . SER A 1 84 ? -7.571 -6.211 -3.197 1.00 95.56 84 SER A N 1
ATOM 656 C CA . SER A 1 84 ? -7.591 -5.560 -4.514 1.00 95.56 84 SER A CA 1
ATOM 657 C C . SER A 1 84 ? -7.713 -6.520 -5.703 1.00 95.56 84 SER A C 1
ATOM 659 O O . SER A 1 84 ? -7.845 -6.056 -6.832 1.00 95.56 84 SER A O 1
ATOM 661 N N . HIS A 1 85 ? -7.758 -7.834 -5.459 1.00 94.69 85 HIS A N 1
ATOM 662 C CA . HIS A 1 85 ? -7.772 -8.888 -6.489 1.00 94.69 85 HIS A CA 1
ATOM 663 C C . HIS A 1 85 ? -8.890 -8.809 -7.533 1.00 94.69 85 HIS A C 1
ATOM 665 O O . HIS A 1 85 ? -8.781 -9.414 -8.594 1.00 94.69 85 HIS A O 1
ATOM 671 N N . THR A 1 86 ? -9.973 -8.091 -7.245 1.00 93.88 86 THR A N 1
ATOM 672 C CA . THR A 1 86 ? -11.089 -7.893 -8.178 1.00 93.88 86 THR A CA 1
ATOM 673 C C . THR A 1 86 ? -10.870 -6.740 -9.157 1.00 93.88 86 THR A C 1
ATOM 675 O O . THR A 1 86 ? -11.506 -6.718 -10.205 1.00 93.88 86 THR A O 1
ATOM 678 N N . HIS A 1 87 ? -9.990 -5.790 -8.831 1.00 94.31 87 HIS A N 1
ATOM 679 C CA . HIS A 1 87 ? -9.798 -4.551 -9.598 1.00 94.31 87 HIS A CA 1
ATOM 680 C C . HIS A 1 87 ? -8.379 -4.408 -10.154 1.00 94.31 87 HIS A C 1
ATOM 682 O O . HIS A 1 87 ? -8.165 -3.717 -11.147 1.00 94.31 87 HIS A O 1
ATOM 688 N N . LEU A 1 88 ? -7.403 -5.038 -9.505 1.00 95.50 88 LEU A N 1
ATOM 689 C CA . LEU A 1 88 ? -5.987 -4.943 -9.823 1.00 95.50 88 LEU A CA 1
ATOM 690 C C . LEU A 1 88 ? -5.369 -6.350 -9.874 1.00 95.50 88 LEU A C 1
ATOM 692 O O . LEU A 1 88 ? -5.839 -7.258 -9.188 1.00 95.50 88 LEU A O 1
ATOM 696 N N . PRO A 1 89 ? -4.291 -6.550 -10.652 1.00 95.69 89 PRO A N 1
ATOM 697 C CA . PRO A 1 89 ? -3.603 -7.835 -10.776 1.00 95.69 89 PRO A CA 1
ATOM 698 C C . PRO A 1 89 ? -2.674 -8.130 -9.582 1.00 95.69 89 PRO A C 1
ATOM 700 O O . PRO A 1 89 ? -1.515 -8.512 -9.749 1.00 95.69 89 PRO A O 1
ATOM 703 N N . ASN A 1 90 ? -3.185 -7.941 -8.368 1.00 96.69 90 ASN A N 1
ATOM 704 C CA . ASN A 1 90 ? -2.540 -8.250 -7.095 1.00 96.69 90 ASN A CA 1
ATOM 705 C C . ASN A 1 90 ? -3.578 -8.760 -6.093 1.00 96.69 90 ASN A C 1
ATOM 707 O O . ASN A 1 90 ? -4.769 -8.533 -6.248 1.00 96.69 90 ASN A O 1
ATOM 711 N N . ARG A 1 91 ? -3.151 -9.438 -5.028 1.00 96.75 91 ARG A N 1
ATOM 712 C CA . ARG A 1 91 ? -4.083 -9.932 -4.006 1.00 96.75 91 ARG A CA 1
ATOM 713 C C . ARG A 1 91 ? -4.562 -8.804 -3.095 1.00 96.75 91 ARG A C 1
ATOM 715 O O . ARG A 1 91 ? -5.746 -8.742 -2.756 1.00 96.75 91 ARG A O 1
ATOM 722 N N . MET A 1 92 ? -3.632 -7.951 -2.678 1.00 97.19 92 MET A N 1
ATOM 723 C CA . MET A 1 92 ? -3.890 -6.886 -1.718 1.00 97.19 92 MET A CA 1
ATOM 724 C C . MET A 1 92 ? -2.981 -5.676 -1.930 1.00 97.19 92 MET A C 1
ATOM 726 O O . MET 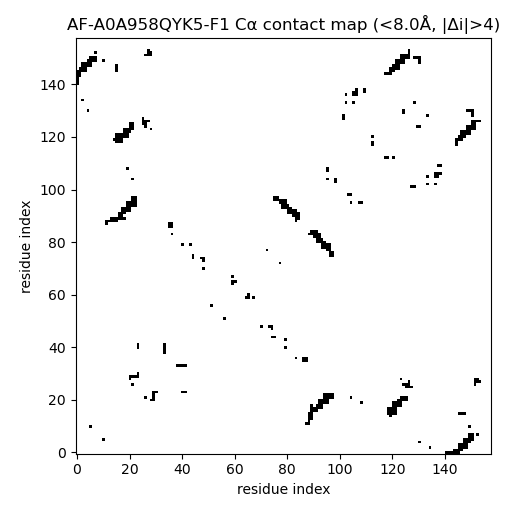A 1 92 ? -1.828 -5.803 -2.352 1.00 97.19 92 MET A O 1
ATOM 730 N N . THR A 1 93 ? -3.503 -4.510 -1.571 1.00 97.75 93 THR A N 1
ATOM 731 C CA . THR A 1 93 ? -2.811 -3.226 -1.607 1.00 97.75 93 THR A CA 1
ATOM 732 C C . THR A 1 93 ? -2.699 -2.680 -0.189 1.00 97.75 93 THR A C 1
ATOM 734 O O . THR A 1 93 ? -3.705 -2.525 0.500 1.00 97.75 93 THR A O 1
ATOM 737 N N . LEU A 1 94 ? -1.476 -2.392 0.242 1.00 97.62 94 LEU A N 1
ATOM 738 C CA . LEU A 1 94 ? -1.133 -1.801 1.528 1.00 97.62 94 LEU A CA 1
ATOM 739 C C . LEU A 1 94 ? -0.770 -0.330 1.327 1.00 97.62 94 LEU A C 1
ATOM 741 O O . LEU A 1 94 ? 0.099 -0.011 0.519 1.00 97.62 94 LEU A O 1
ATOM 745 N N . ILE A 1 95 ? -1.409 0.553 2.081 1.00 96.88 95 ILE A N 1
ATOM 746 C CA . ILE A 1 95 ? -1.114 1.980 2.117 1.00 96.88 95 ILE A CA 1
ATOM 747 C C . ILE A 1 95 ? -0.532 2.277 3.490 1.00 96.88 95 ILE A C 1
ATOM 749 O O . ILE A 1 95 ? -1.169 2.014 4.510 1.00 96.88 95 ILE A O 1
ATOM 753 N N . LEU A 1 96 ? 0.690 2.797 3.511 1.00 95.06 96 LEU A N 1
ATOM 754 C CA . LEU A 1 96 ? 1.363 3.158 4.754 1.00 95.06 96 LEU A CA 1
ATOM 755 C C . LEU A 1 96 ? 0.992 4.581 5.195 1.00 95.06 96 LEU A C 1
ATOM 757 O O . LEU A 1 96 ? 0.726 5.426 4.334 1.00 95.06 96 LEU A O 1
ATOM 761 N N . PRO A 1 97 ? 0.981 4.853 6.513 1.00 92.50 97 PRO A N 1
ATOM 762 C CA . PRO A 1 97 ? 0.707 6.185 7.043 1.00 92.50 97 PRO A CA 1
ATOM 763 C C . PRO A 1 97 ? 1.783 7.207 6.623 1.00 92.50 97 PRO A C 1
ATOM 765 O O . PRO A 1 97 ? 2.854 6.826 6.130 1.00 92.50 97 PRO A O 1
ATOM 768 N N . PRO A 1 98 ? 1.516 8.517 6.797 1.00 91.94 98 PRO A N 1
ATOM 769 C CA . PRO A 1 98 ? 2.498 9.568 6.559 1.00 91.94 98 PRO A CA 1
ATOM 770 C C . PRO A 1 98 ? 3.808 9.342 7.312 1.00 91.94 98 PRO A C 1
ATOM 772 O O . PRO A 1 98 ? 3.825 8.881 8.450 1.00 91.94 98 PRO A O 1
ATOM 775 N N . PHE A 1 99 ? 4.911 9.704 6.665 1.00 92.81 99 PHE A N 1
ATOM 776 C CA . PHE A 1 99 ? 6.265 9.537 7.177 1.00 92.81 99 PHE A CA 1
ATOM 777 C C . PHE A 1 99 ? 7.045 10.844 7.024 1.00 92.81 99 PHE A C 1
ATOM 779 O O . PHE A 1 99 ? 6.797 11.617 6.099 1.00 92.81 99 PHE A O 1
ATOM 786 N N . ALA A 1 100 ? 7.992 11.081 7.933 1.00 89.62 100 ALA A N 1
ATOM 787 C CA . ALA A 1 100 ? 8.851 12.263 7.891 1.00 89.62 100 ALA A CA 1
ATOM 788 C C . ALA A 1 100 ? 10.000 12.107 6.882 1.00 89.62 100 ALA A C 1
ATOM 790 O O . ALA A 1 100 ? 10.304 13.033 6.136 1.00 89.62 100 ALA A O 1
ATOM 791 N N . GLU A 1 101 ? 10.610 10.920 6.833 1.00 93.12 101 GLU A N 1
ATOM 792 C CA . GLU A 1 101 ? 11.790 10.629 6.016 1.00 93.12 101 GLU A CA 1
ATOM 793 C C . GLU A 1 101 ? 11.575 9.382 5.153 1.00 93.12 101 GLU A C 1
ATOM 795 O O . GLU A 1 101 ? 10.889 8.438 5.554 1.00 93.12 101 GLU A O 1
ATOM 800 N N . GLY A 1 102 ? 12.185 9.357 3.964 1.00 92.38 102 GLY A N 1
ATOM 801 C CA . GLY A 1 102 ? 12.072 8.225 3.038 1.00 92.38 102 GLY A CA 1
ATOM 802 C C . GLY A 1 102 ? 12.612 6.914 3.619 1.00 92.38 102 GLY A C 1
ATOM 803 O O . GLY A 1 102 ? 12.017 5.861 3.410 1.00 92.38 102 GLY A O 1
ATOM 804 N N . SER A 1 103 ? 13.677 6.984 4.420 1.00 94.50 103 SER A N 1
ATOM 805 C CA . SER A 1 103 ? 14.234 5.846 5.161 1.00 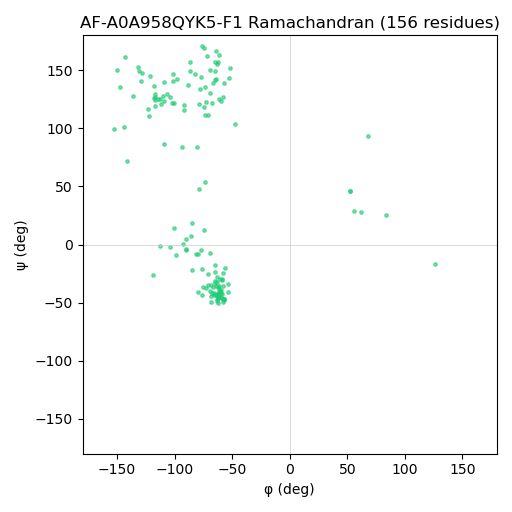94.50 103 SER A CA 1
ATOM 806 C C . SER A 1 103 ? 13.196 5.228 6.105 1.00 94.50 103 SER A C 1
ATOM 808 O O . SER A 1 103 ? 13.006 4.013 6.099 1.00 94.50 103 SER A O 1
ATOM 810 N N . ALA A 1 104 ? 12.456 6.043 6.863 1.00 95.00 104 ALA A N 1
ATOM 811 C CA . ALA A 1 104 ? 11.407 5.572 7.768 1.00 95.00 104 ALA A CA 1
ATOM 812 C C . ALA A 1 104 ? 10.272 4.850 7.019 1.00 95.00 104 ALA A C 1
ATOM 814 O O . ALA A 1 104 ? 9.745 3.843 7.501 1.00 95.00 104 ALA A O 1
ATOM 815 N N . TRP A 1 105 ? 9.931 5.316 5.813 1.00 95.62 105 TRP A N 1
ATOM 816 C CA . TRP A 1 105 ? 8.965 4.632 4.950 1.00 95.62 105 TRP A CA 1
ATOM 817 C C . TRP A 1 105 ? 9.470 3.265 4.484 1.00 95.62 105 TRP A C 1
ATOM 819 O O . TRP A 1 105 ? 8.709 2.299 4.505 1.00 95.62 105 TRP A O 1
ATOM 829 N N . ILE A 1 106 ? 10.749 3.160 4.112 1.00 96.38 106 ILE A N 1
ATOM 830 C CA . ILE A 1 106 ? 11.379 1.899 3.691 1.00 96.38 106 ILE A CA 1
ATOM 831 C C . ILE A 1 106 ? 11.381 0.873 4.828 1.00 96.38 106 ILE A C 1
ATOM 833 O O . ILE A 1 106 ? 10.991 -0.275 4.617 1.00 96.38 106 ILE A O 1
ATOM 837 N N . HIS A 1 107 ? 11.759 1.283 6.039 1.00 95.81 107 HIS A N 1
ATOM 838 C CA . HIS A 1 107 ? 11.737 0.397 7.207 1.00 95.81 107 HIS A CA 1
ATOM 839 C C . HIS A 1 107 ? 10.308 -0.053 7.526 1.00 95.81 107 HIS A C 1
ATOM 841 O O . HIS A 1 107 ? 10.063 -1.238 7.716 1.00 95.81 107 HIS A O 1
ATOM 847 N N . SER A 1 108 ? 9.337 0.864 7.454 1.00 95.75 108 SER A N 1
ATOM 848 C CA . SER A 1 108 ? 7.922 0.514 7.617 1.00 95.75 108 SER A CA 1
ATOM 849 C C . SER A 1 108 ? 7.453 -0.481 6.548 1.00 95.75 108 SER A C 1
ATOM 851 O O . SER A 1 108 ? 6.739 -1.434 6.853 1.00 95.75 108 SER A O 1
ATOM 853 N N . CYS A 1 109 ? 7.864 -0.291 5.290 1.00 96.12 109 CYS A N 1
ATOM 854 C CA . CYS A 1 109 ? 7.589 -1.229 4.202 1.00 96.12 109 CYS A CA 1
ATOM 855 C C . CYS A 1 109 ? 8.110 -2.630 4.525 1.00 96.12 109 CYS A C 1
ATOM 857 O O . CYS A 1 109 ? 7.371 -3.599 4.353 1.00 96.12 109 CYS A O 1
ATOM 859 N N . HIS A 1 110 ? 9.356 -2.727 4.993 1.00 95.81 110 HIS A N 1
ATOM 860 C CA . HIS A 1 110 ? 9.978 -3.991 5.382 1.00 95.81 110 HIS A CA 1
ATOM 861 C C . HIS A 1 110 ? 9.241 -4.644 6.558 1.00 95.81 110 HIS A C 1
ATOM 863 O O . HIS A 1 110 ? 8.831 -5.796 6.432 1.00 95.81 110 HIS A O 1
ATOM 869 N N . ASP A 1 111 ? 8.946 -3.893 7.621 1.00 95.75 111 ASP A N 1
ATOM 870 C CA . ASP A 1 111 ? 8.244 -4.391 8.809 1.00 95.75 111 ASP A CA 1
ATOM 871 C C . ASP A 1 111 ? 6.874 -4.993 8.474 1.00 95.75 111 ASP A C 1
ATOM 873 O O . ASP A 1 111 ? 6.507 -6.065 8.960 1.00 95.75 111 ASP A O 1
ATOM 877 N N . TYR A 1 112 ? 6.072 -4.299 7.660 1.00 95.88 112 TYR A N 1
ATOM 878 C CA . TYR A 1 112 ? 4.756 -4.809 7.272 1.00 95.88 112 TYR A CA 1
ATOM 879 C C . TYR A 1 112 ? 4.855 -5.967 6.291 1.00 95.88 112 TYR A C 1
ATOM 881 O O . TYR A 1 112 ? 4.072 -6.910 6.382 1.00 95.88 112 TYR A O 1
ATOM 889 N N . TRP A 1 113 ? 5.809 -5.921 5.367 1.00 95.31 113 TRP A N 1
ATOM 890 C CA . TRP A 1 113 ? 6.057 -7.021 4.447 1.00 95.31 113 TRP A CA 1
ATOM 891 C C . TRP A 1 113 ? 6.456 -8.304 5.190 1.00 95.31 113 TRP A C 1
ATOM 893 O O . TRP A 1 113 ? 5.925 -9.373 4.881 1.00 95.31 113 TRP A O 1
ATOM 903 N N . ASP A 1 114 ? 7.306 -8.191 6.212 1.00 95.06 114 ASP A N 1
ATOM 904 C CA . ASP A 1 114 ? 7.698 -9.293 7.091 1.00 95.06 114 ASP A CA 1
ATOM 905 C C . ASP A 1 114 ? 6.498 -9.856 7.865 1.00 95.06 114 ASP A C 1
ATOM 907 O O . ASP A 1 114 ? 6.199 -11.049 7.771 1.00 95.06 114 ASP A O 1
ATOM 911 N N . LYS A 1 115 ? 5.714 -8.983 8.515 1.00 95.44 115 LYS A N 1
ATOM 912 C CA . LYS A 1 115 ? 4.482 -9.361 9.240 1.00 95.44 115 LYS A CA 1
ATOM 913 C C . LYS A 1 115 ? 3.437 -10.039 8.353 1.00 95.44 115 LYS A C 1
ATOM 915 O O . LYS A 1 115 ? 2.662 -10.861 8.835 1.00 95.44 115 LYS A O 1
ATOM 920 N N . LEU A 1 116 ? 3.402 -9.700 7.066 1.00 95.25 116 LEU A N 1
ATOM 921 C CA . LEU A 1 116 ? 2.499 -10.292 6.078 1.00 95.25 116 LEU A CA 1
ATOM 922 C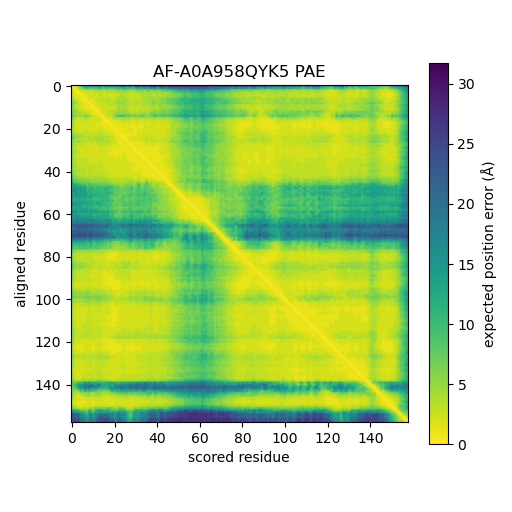 C . LEU A 1 116 ? 3.052 -11.590 5.457 1.00 95.25 116 LEU A C 1
ATOM 924 O O . LEU A 1 116 ? 2.450 -12.125 4.526 1.00 95.25 116 LEU A O 1
ATOM 928 N N . GLY A 1 117 ? 4.170 -12.117 5.963 1.00 94.19 117 GLY A N 1
ATOM 929 C CA . GLY A 1 117 ? 4.735 -13.396 5.534 1.00 94.19 117 GLY A CA 1
ATOM 930 C C . GLY A 1 117 ? 5.609 -13.308 4.285 1.00 94.19 117 GLY A C 1
ATOM 931 O O . GLY A 1 117 ? 5.726 -14.294 3.560 1.00 94.19 117 GLY A O 1
ATOM 932 N N . ARG A 1 118 ? 6.206 -12.139 4.016 1.00 92.69 118 ARG A N 1
ATOM 933 C CA . ARG A 1 118 ? 7.210 -11.922 2.961 1.00 92.69 118 ARG A CA 1
ATOM 934 C C . ARG A 1 118 ? 6.776 -12.412 1.567 1.00 92.69 118 ARG A C 1
ATOM 936 O O . ARG A 1 118 ? 7.516 -13.092 0.867 1.00 92.69 118 ARG A O 1
ATOM 943 N N . MET A 1 119 ? 5.556 -12.097 1.140 1.00 94.06 119 MET A N 1
ATOM 944 C CA . MET A 1 119 ? 5.065 -12.479 -0.197 1.00 94.06 119 MET A CA 1
ATOM 945 C C . MET A 1 119 ? 5.687 -11.636 -1.325 1.00 94.06 119 MET A C 1
ATOM 947 O O . MET A 1 119 ? 6.305 -10.609 -1.056 1.00 94.06 119 MET A O 1
ATOM 951 N N . SER A 1 120 ? 5.496 -12.017 -2.596 1.00 95.19 120 SER A N 1
ATOM 952 C CA . SER A 1 120 ? 5.962 -11.186 -3.719 1.00 95.19 120 SER A CA 1
ATOM 953 C C . SER A 1 120 ? 5.345 -9.789 -3.648 1.00 95.19 120 SER A C 1
ATOM 955 O O . SER A 1 120 ? 4.122 -9.642 -3.523 1.00 95.19 120 SER A O 1
ATOM 957 N N . ALA A 1 121 ? 6.196 -8.765 -3.693 1.00 96.38 121 ALA A N 1
ATOM 958 C CA . ALA A 1 121 ? 5.804 -7.399 -3.380 1.00 96.38 121 ALA A CA 1
ATOM 959 C C . ALA A 1 121 ? 6.230 -6.417 -4.472 1.00 96.38 121 ALA A C 1
ATOM 961 O O . ALA A 1 121 ? 7.323 -6.503 -5.033 1.00 96.38 121 ALA A O 1
ATOM 962 N N . ARG A 1 122 ? 5.356 -5.453 -4.759 1.00 97.12 122 ARG A N 1
ATOM 963 C CA . ARG A 1 122 ? 5.652 -4.309 -5.618 1.00 97.12 122 ARG A CA 1
ATOM 964 C C . ARG A 1 122 ? 5.538 -3.031 -4.808 1.00 97.12 122 ARG A C 1
ATOM 966 O O . ARG A 1 122 ? 4.459 -2.720 -4.312 1.00 97.12 122 ARG A O 1
ATOM 973 N N . PHE A 1 123 ? 6.631 -2.289 -4.711 1.00 96.94 123 PHE A N 1
ATOM 974 C CA . PHE A 1 123 ? 6.673 -1.012 -4.011 1.00 96.94 123 PHE A CA 1
ATOM 975 C C . PHE A 1 123 ? 6.585 0.118 -5.029 1.00 96.94 123 PHE A C 1
ATOM 977 O O . PHE A 1 123 ? 7.410 0.221 -5.941 1.00 96.94 123 PHE A O 1
ATOM 984 N N . PHE A 1 124 ? 5.571 0.961 -4.875 1.00 97.00 124 PHE A N 1
ATOM 985 C CA . PHE A 1 124 ? 5.459 2.206 -5.617 1.00 97.00 124 PHE A CA 1
ATOM 986 C C . PHE A 1 124 ? 6.113 3.279 -4.766 1.00 97.00 124 PHE A C 1
ATOM 988 O O . PHE A 1 124 ? 5.682 3.525 -3.645 1.00 97.00 124 PHE A O 1
ATOM 995 N N . LEU A 1 125 ? 7.200 3.860 -5.252 1.00 95.75 125 LEU A N 1
ATOM 996 C CA . LEU A 1 125 ? 7.995 4.775 -4.449 1.00 95.75 125 LEU A CA 1
ATOM 997 C C . LEU A 1 125 ? 7.304 6.146 -4.368 1.00 95.75 125 LEU A C 1
ATOM 999 O O . LEU A 1 125 ? 6.690 6.578 -5.349 1.00 95.75 125 LEU A O 1
ATOM 1003 N N . PRO A 1 126 ? 7.390 6.847 -3.225 1.00 95.12 126 PRO A N 1
ATOM 1004 C CA . PRO A 1 126 ? 6.987 8.248 -3.142 1.00 95.12 126 PRO A CA 1
ATOM 1005 C C . PRO A 1 126 ? 7.897 9.121 -4.016 1.00 95.12 126 PRO A C 1
ATOM 1007 O O . PRO A 1 126 ? 9.047 8.766 -4.273 1.00 95.12 126 PRO A O 1
ATOM 1010 N N . ALA A 1 127 ? 7.411 10.296 -4.427 1.00 91.94 127 ALA A N 1
ATOM 1011 C CA . ALA A 1 127 ? 8.163 11.206 -5.302 1.00 91.94 127 ALA A CA 1
ATOM 1012 C C . ALA A 1 127 ? 9.527 11.646 -4.730 1.00 91.94 127 ALA A C 1
ATOM 1014 O O . ALA A 1 127 ? 10.431 12.010 -5.475 1.00 91.94 127 ALA A O 1
ATOM 1015 N N . THR A 1 128 ? 9.680 11.611 -3.405 1.00 92.56 128 THR A N 1
ATOM 1016 C CA . THR A 1 128 ? 10.903 12.004 -2.694 1.00 92.56 128 THR A CA 1
ATOM 1017 C C . THR A 1 128 ? 11.976 10.916 -2.661 1.00 92.56 128 THR A C 1
ATOM 1019 O O . THR A 1 128 ? 13.088 11.185 -2.210 1.00 92.56 128 THR A O 1
ATOM 1022 N N . LEU A 1 129 ? 11.669 9.693 -3.106 1.00 94.00 129 LEU A N 1
ATOM 1023 C CA . LEU A 1 129 ? 12.551 8.543 -2.957 1.00 94.00 129 LEU A CA 1
ATOM 1024 C C . LEU A 1 129 ? 12.997 7.996 -4.315 1.00 94.00 129 LEU A C 1
ATOM 1026 O O . LEU A 1 129 ? 12.187 7.647 -5.174 1.00 94.00 129 LEU A O 1
ATOM 1030 N N . THR A 1 130 ? 14.310 7.860 -4.486 1.00 93.94 130 THR A N 1
ATOM 1031 C CA . THR A 1 130 ? 14.887 7.199 -5.657 1.00 93.94 130 THR A CA 1
ATOM 1032 C C . THR A 1 130 ? 14.979 5.694 -5.439 1.00 93.94 130 THR A C 1
ATOM 1034 O O . THR A 1 130 ? 15.045 5.197 -4.313 1.00 93.94 130 THR A O 1
ATOM 1037 N N . ILE A 1 131 ? 15.027 4.947 -6.542 1.00 93.31 131 ILE A N 1
ATOM 1038 C CA . ILE A 1 131 ? 15.220 3.496 -6.488 1.00 93.31 131 ILE A CA 1
ATOM 1039 C C . ILE A 1 131 ? 16.549 3.145 -5.809 1.00 93.31 131 ILE A C 1
ATOM 1041 O O . ILE A 1 131 ? 16.606 2.197 -5.036 1.00 93.31 131 ILE A O 1
ATOM 1045 N N . ASP A 1 132 ? 17.611 3.902 -6.074 1.00 93.19 132 ASP A N 1
ATOM 1046 C CA . ASP A 1 132 ? 18.929 3.586 -5.523 1.00 93.19 132 ASP A CA 1
ATOM 1047 C C . ASP A 1 132 ? 18.983 3.853 -4.012 1.00 93.19 132 ASP A C 1
ATOM 1049 O O . ASP A 1 132 ? 19.579 3.066 -3.279 1.00 93.19 132 ASP A O 1
ATOM 1053 N N . GLN A 1 133 ? 18.276 4.885 -3.529 1.00 94.06 133 GLN A N 1
ATOM 1054 C CA . GLN A 1 133 ? 18.082 5.101 -2.094 1.00 94.06 133 GLN A CA 1
ATOM 1055 C C . GLN A 1 133 ? 17.301 3.942 -1.463 1.00 94.06 133 GLN A C 1
ATOM 1057 O O . GLN A 1 133 ? 17.698 3.443 -0.414 1.00 94.06 133 GLN A O 1
ATOM 1062 N N . PHE A 1 134 ? 16.241 3.466 -2.129 1.00 95.12 134 PHE A N 1
ATOM 1063 C CA . PHE A 1 134 ? 15.482 2.304 -1.663 1.00 95.12 134 PHE A CA 1
ATOM 1064 C C . PHE A 1 134 ? 16.371 1.068 -1.516 1.00 95.12 134 PHE A C 1
ATOM 1066 O O . PHE A 1 134 ? 16.356 0.420 -0.479 1.00 95.12 134 PHE A O 1
ATOM 1073 N N . VAL A 1 135 ? 17.161 0.751 -2.546 1.00 93.44 135 VAL A N 1
ATOM 1074 C CA . VAL A 1 135 ? 18.060 -0.414 -2.553 1.00 93.44 135 VAL A CA 1
ATOM 1075 C C . VAL A 1 135 ? 19.113 -0.307 -1.448 1.00 93.44 135 VAL A C 1
ATOM 1077 O O . VAL A 1 135 ? 19.446 -1.315 -0.832 1.00 93.44 135 VAL A O 1
ATOM 1080 N N . LYS A 1 136 ? 19.633 0.900 -1.201 1.00 93.38 136 LYS A N 1
ATOM 1081 C CA . LYS A 1 136 ? 20.652 1.162 -0.180 1.00 93.38 136 LYS A CA 1
ATOM 1082 C C . LYS A 1 136 ? 20.119 0.987 1.243 1.00 93.38 136 LYS A C 1
ATOM 1084 O O . LYS A 1 136 ? 20.813 0.406 2.071 1.00 93.38 136 LYS A O 1
ATOM 1089 N N . ASP A 1 137 ? 18.924 1.501 1.514 1.00 94.88 137 ASP A N 1
ATOM 1090 C CA . ASP A 1 137 ? 18.339 1.510 2.860 1.00 94.88 137 ASP A CA 1
ATOM 1091 C C . ASP A 1 137 ? 17.507 0.251 3.156 1.00 94.88 137 ASP A C 1
ATOM 1093 O O . ASP A 1 137 ? 16.992 0.099 4.263 1.00 94.88 137 ASP A O 1
ATOM 1097 N N . TRP A 1 138 ? 17.339 -0.649 2.181 1.00 94.38 138 TRP A N 1
ATOM 1098 C CA . TRP A 1 138 ? 16.563 -1.869 2.370 1.00 94.38 138 TRP A CA 1
ATOM 1099 C C . TRP A 1 138 ? 17.269 -2.824 3.358 1.00 94.38 138 TRP A C 1
ATOM 1101 O O . TRP A 1 138 ? 18.394 -3.247 3.078 1.00 94.38 138 TRP A O 1
ATOM 1111 N N . PRO A 1 139 ? 16.627 -3.224 4.478 1.00 90.56 139 PRO A N 1
ATOM 1112 C CA . PRO A 1 139 ? 17.308 -3.939 5.567 1.00 90.56 139 PRO A CA 1
ATOM 1113 C C . PRO A 1 139 ? 17.855 -5.334 5.222 1.00 90.56 139 PRO A C 1
ATOM 1115 O O . PRO A 1 139 ? 18.766 -5.817 5.891 1.00 90.56 139 PRO A O 1
ATOM 1118 N N . GLU A 1 140 ? 17.315 -6.007 4.200 1.00 84.50 140 GLU A N 1
ATOM 1119 C CA . GLU A 1 140 ? 17.673 -7.395 3.875 1.00 84.50 140 GLU A CA 1
ATOM 1120 C C . GLU A 1 140 ? 18.203 -7.560 2.438 1.00 84.50 140 GLU A C 1
ATOM 1122 O O . GLU A 1 140 ? 17.427 -7.503 1.484 1.00 84.50 140 GLU A O 1
ATOM 1127 N N . PRO A 1 141 ? 19.498 -7.862 2.237 1.00 66.31 141 PRO A N 1
ATOM 1128 C CA . PRO A 1 141 ? 20.079 -7.997 0.897 1.00 66.31 141 PRO A CA 1
ATOM 1129 C C . PRO A 1 141 ? 19.799 -9.348 0.202 1.00 66.31 141 PRO A C 1
ATOM 1131 O O . PRO A 1 141 ? 20.137 -9.519 -0.976 1.00 66.31 141 PRO A O 1
ATOM 1134 N N . GLN A 1 142 ? 19.222 -10.342 0.894 1.00 62.47 142 GLN A N 1
ATOM 1135 C CA . GLN A 1 142 ? 19.128 -11.726 0.404 1.00 62.47 142 GLN A CA 1
ATOM 1136 C C . GLN A 1 142 ? 17.792 -12.408 0.743 1.00 62.47 142 GLN A C 1
ATOM 1138 O O . GLN A 1 142 ? 17.744 -13.333 1.546 1.00 62.47 142 GLN A O 1
ATOM 1143 N N . SER A 1 143 ? 16.708 -12.008 0.077 1.00 69.69 143 SER A N 1
ATOM 1144 C CA . SER A 1 143 ? 15.499 -12.835 -0.011 1.00 69.69 143 SER A CA 1
ATOM 1145 C C . SER A 1 143 ? 15.424 -13.546 -1.373 1.00 69.69 143 SER A C 1
ATOM 1147 O O . SER A 1 143 ? 15.890 -13.029 -2.397 1.00 69.69 143 SER A O 1
ATOM 1149 N N . SER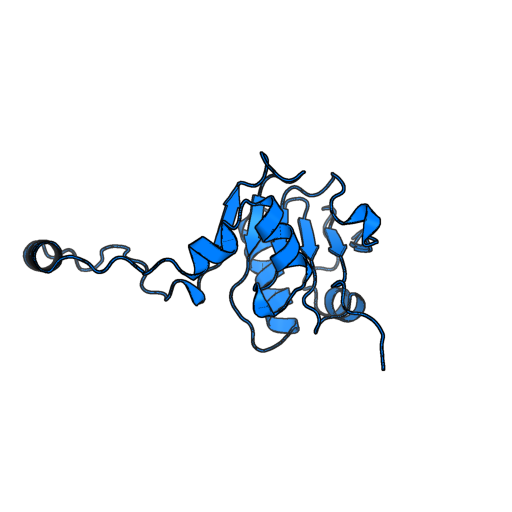 A 1 144 ? 14.862 -14.759 -1.385 1.00 79.31 144 SER A N 1
ATOM 1150 C CA . SER A 1 144 ? 14.489 -15.501 -2.603 1.00 79.31 144 SER A CA 1
ATOM 1151 C C . SER A 1 144 ? 13.198 -14.976 -3.240 1.00 79.31 144 SER A C 1
ATOM 1153 O O . SER A 1 144 ? 12.788 -15.451 -4.295 1.00 79.31 144 SER A O 1
ATOM 1155 N N . ILE A 1 145 ? 12.549 -14.013 -2.586 1.00 86.50 145 ILE A N 1
ATOM 1156 C CA . ILE A 1 145 ? 11.255 -13.470 -2.974 1.00 86.50 145 ILE A CA 1
ATOM 1157 C C . ILE A 1 145 ? 11.460 -12.308 -3.942 1.00 86.50 145 ILE A C 1
ATOM 1159 O O . ILE A 1 145 ? 12.324 -11.452 -3.750 1.00 86.50 145 ILE A O 1
ATOM 1163 N N . GLU A 1 146 ? 10.635 -12.274 -4.983 1.00 90.38 146 GLU A N 1
ATOM 1164 C CA . GLU A 1 146 ? 10.670 -11.223 -5.992 1.00 90.38 146 GLU A CA 1
ATOM 1165 C C . GLU A 1 146 ? 10.105 -9.910 -5.439 1.00 90.38 146 GLU A C 1
ATOM 1167 O O . GLU A 1 146 ? 8.950 -9.831 -5.001 1.00 90.38 146 GLU A O 1
ATOM 1172 N N . ILE A 1 147 ? 10.939 -8.869 -5.488 1.00 94.12 147 ILE A N 1
ATOM 1173 C CA . ILE A 1 147 ? 10.570 -7.495 -5.159 1.00 94.12 147 ILE A CA 1
ATOM 1174 C C . ILE A 1 147 ? 10.671 -6.658 -6.429 1.00 94.12 147 ILE A C 1
ATOM 1176 O O . ILE A 1 147 ? 11.713 -6.601 -7.079 1.00 94.12 147 ILE A O 1
ATOM 1180 N N . SER A 1 148 ? 9.585 -5.976 -6.773 1.00 95.81 148 SER A N 1
ATOM 1181 C CA . SER A 1 148 ? 9.536 -5.030 -7.886 1.00 95.81 148 SER A CA 1
ATOM 1182 C C . SER A 1 148 ? 9.433 -3.596 -7.380 1.00 95.81 148 SER A C 1
ATOM 1184 O O . SER A 1 148 ? 8.667 -3.324 -6.458 1.00 95.81 148 SER A O 1
ATOM 1186 N N . LEU A 1 149 ? 10.135 -2.661 -8.017 1.00 96.00 149 LEU A N 1
ATOM 1187 C CA . LEU A 1 149 ? 10.089 -1.236 -7.684 1.00 96.00 149 LEU A CA 1
ATOM 1188 C C . LEU A 1 149 ? 9.553 -0.422 -8.855 1.00 96.00 149 LEU A C 1
ATOM 1190 O O . LEU A 1 149 ? 9.967 -0.621 -9.998 1.00 96.00 149 LEU A O 1
ATOM 1194 N N . VAL A 1 150 ? 8.665 0.523 -8.553 1.00 95.69 150 VAL A N 1
ATOM 1195 C CA . VAL A 1 150 ? 8.108 1.482 -9.511 1.00 95.69 150 VAL A CA 1
ATOM 1196 C C . VAL A 1 150 ? 8.406 2.888 -8.998 1.00 95.69 150 VAL A C 1
ATOM 1198 O O . VAL A 1 150 ? 7.922 3.270 -7.936 1.00 95.69 150 VAL A O 1
ATOM 1201 N N . SER A 1 151 ? 9.197 3.668 -9.734 1.00 93.19 151 SER A N 1
ATOM 1202 C CA . SER A 1 151 ? 9.428 5.082 -9.408 1.00 93.19 151 SER A CA 1
ATOM 1203 C C . SER A 1 151 ? 8.165 5.914 -9.642 1.00 93.19 151 SER A C 1
ATOM 1205 O O . SER A 1 151 ? 7.368 5.594 -10.533 1.00 93.19 151 SER A O 1
ATOM 1207 N N . ASP A 1 152 ? 7.978 6.995 -8.878 1.00 87.31 152 ASP A N 1
ATOM 1208 C CA . ASP A 1 152 ? 6.820 7.868 -9.088 1.00 87.31 152 ASP A CA 1
ATOM 1209 C C . ASP A 1 152 ? 6.846 8.534 -10.470 1.00 87.31 152 ASP A C 1
ATOM 1211 O O . ASP A 1 152 ? 7.901 8.713 -11.084 1.00 87.31 152 ASP A O 1
ATOM 1215 N N . MET A 1 153 ? 5.669 8.915 -10.969 1.00 72.19 153 MET A N 1
ATOM 1216 C CA . MET A 1 153 ? 5.514 9.528 -12.297 1.00 72.19 153 MET A CA 1
ATOM 1217 C C . MET A 1 153 ? 5.989 10.987 -12.374 1.00 72.19 153 MET A C 1
ATOM 1219 O O . MET A 1 153 ? 5.723 11.673 -13.357 1.00 72.19 153 MET A O 1
ATOM 1223 N N . ILE A 1 154 ? 6.711 11.461 -11.361 1.00 61.59 154 ILE A N 1
ATOM 1224 C CA . ILE A 1 154 ? 7.280 12.803 -11.317 1.00 61.59 154 ILE A CA 1
ATOM 1225 C C . ILE A 1 154 ? 8.790 12.658 -11.464 1.00 61.59 154 ILE A C 1
ATOM 1227 O O . ILE A 1 154 ? 9.526 12.552 -10.490 1.00 61.59 154 ILE A O 1
ATOM 1231 N N . THR A 1 155 ? 9.269 12.614 -12.701 1.00 46.25 155 THR A N 1
ATOM 1232 C CA . THR A 1 155 ? 10.680 12.884 -12.976 1.00 46.25 155 THR A CA 1
ATOM 1233 C C . THR A 1 155 ? 10.791 13.780 -14.204 1.00 46.25 155 THR A C 1
ATOM 1235 O O . THR A 1 155 ? 10.209 13.501 -15.248 1.00 46.25 155 THR A O 1
ATOM 1238 N N . SER A 1 156 ? 11.538 14.871 -14.001 1.00 40.28 156 SER A N 1
ATOM 1239 C CA . SER A 1 156 ? 12.023 15.898 -14.933 1.00 40.28 156 SER A CA 1
ATOM 1240 C C . SER A 1 156 ? 11.013 16.847 -15.591 1.00 40.28 156 SER A C 1
ATOM 1242 O O . SER A 1 156 ? 10.564 16.591 -16.702 1.00 40.28 156 SER A O 1
ATOM 1244 N N . GLN A 1 157 ? 10.810 18.017 -14.969 1.00 37.59 157 GLN A N 1
ATOM 1245 C CA . GLN A 1 157 ? 11.155 19.304 -15.600 1.00 37.59 157 GLN A CA 1
ATOM 1246 C C . GLN A 1 157 ? 11.683 20.290 -14.539 1.00 37.59 157 GLN A C 1
ATOM 1248 O O . GLN A 1 157 ? 10.903 20.884 -13.798 1.00 37.59 157 GLN A O 1
ATOM 1253 N N . SER A 1 158 ? 13.007 20.438 -14.478 1.00 35.97 158 SER A N 1
ATOM 1254 C CA . SER A 1 158 ? 13.725 21.661 -14.089 1.00 35.97 158 SER A CA 1
ATOM 1255 C C . SER A 1 158 ? 15.140 21.567 -14.636 1.00 35.97 158 SER A C 1
ATOM 1257 O O . SER A 1 158 ? 15.805 20.572 -14.263 1.00 35.97 158 SER A O 1
#